Protein AF-A0A180FJH2-F1 (afdb_monomer_lite)

Radius of gyration: 12.55 Å; chains: 1; bounding box: 22×29×34 Å

Secondary structure (DSSP, 8-state):
----TT-----HHIIIIIIHHHHHHHHHHHHHHH----S--HHHHHHHHHHHHHHHHH-

Sequence (59 aa):
MSNVEGVTSLPSIFLNVSIAKFMEEYGIDTLRQKVSFAKISKVQAKHILDYISKISAEY

Foldseek 3Di:
DCPPPPDPPPPVCCLVPPVLVCCVVPNPVVCVVPDDDPPDDPVSVVVSVVSSVVSVVVD

pLDDT: mean 71.91, std 16.0, range [36.09, 88.56]

Structure (mmCIF, N/CA/C/O backbone):
data_AF-A0A180FJH2-F1
#
_entry.id   AF-A0A180FJH2-F1
#
loop_
_atom_site.group_PDB
_atom_site.id
_atom_site.type_symbol
_atom_site.label_atom_id
_atom_site.label_alt_id
_atom_site.label_comp_id
_atom_site.label_asym_id
_atom_site.label_entity_id
_atom_site.label_seq_id
_atom_site.pdbx_PDB_ins_code
_atom_site.Cartn_x
_atom_site.Cartn_y
_atom_site.Cartn_z
_atom_site.occupancy
_atom_site.B_iso_or_equiv
_at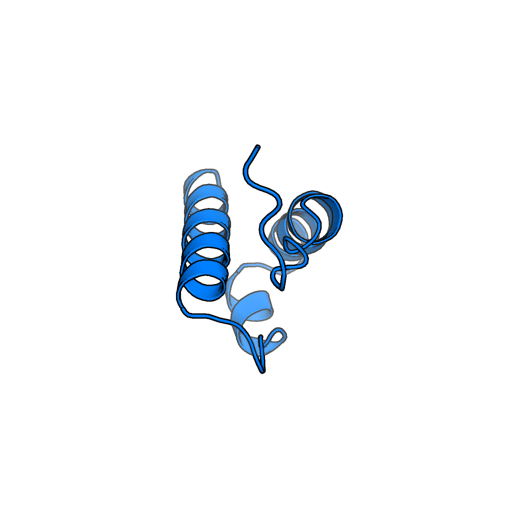om_site.auth_seq_id
_atom_site.auth_comp_id
_atom_site.auth_asym_id
_atom_site.auth_atom_id
_atom_site.pdbx_PDB_model_num
ATOM 1 N N . MET A 1 1 ? -0.204 19.268 20.224 1.00 41.09 1 MET A N 1
ATOM 2 C CA . MET A 1 1 ? -0.807 18.071 20.843 1.00 41.09 1 MET A CA 1
ATOM 3 C C . MET A 1 1 ? -1.888 17.552 19.919 1.00 41.09 1 MET A C 1
ATOM 5 O O . MET A 1 1 ? -2.943 18.162 19.849 1.00 41.09 1 MET A O 1
ATOM 9 N N . SER A 1 2 ? -1.615 16.458 19.218 1.00 36.09 2 SER A N 1
ATOM 10 C CA . SER A 1 2 ? -2.657 15.598 18.645 1.00 36.09 2 SER A CA 1
ATOM 11 C C . SER A 1 2 ? -2.045 14.207 18.511 1.00 36.09 2 SER A C 1
ATOM 13 O O . SER A 1 2 ? -1.663 13.757 17.436 1.00 36.09 2 SER A O 1
ATOM 15 N N . ASN A 1 3 ? -1.840 13.582 19.672 1.00 38.34 3 ASN A N 1
ATOM 16 C CA . ASN A 1 3 ? -1.581 12.156 19.767 1.00 38.34 3 ASN A CA 1
ATOM 17 C C . ASN A 1 3 ? -2.840 11.467 19.228 1.00 38.34 3 ASN A C 1
ATOM 19 O O . ASN A 1 3 ? -3.906 11.581 19.831 1.00 38.34 3 ASN A O 1
ATOM 23 N N . VAL A 1 4 ? -2.748 10.869 18.042 1.00 46.91 4 VAL A N 1
ATOM 24 C CA . VAL A 1 4 ? -3.855 10.142 17.414 1.00 46.91 4 VAL A CA 1
ATOM 25 C C . VAL A 1 4 ? -3.962 8.797 18.127 1.00 46.91 4 VAL A C 1
ATOM 27 O O . VAL A 1 4 ? -3.439 7.780 17.675 1.00 46.91 4 VAL A O 1
ATOM 30 N N . GLU A 1 5 ? -4.577 8.818 19.304 1.00 42.47 5 GLU A N 1
ATOM 31 C CA . GLU A 1 5 ? -4.862 7.628 20.095 1.00 42.47 5 GLU A CA 1
ATOM 32 C C . GLU A 1 5 ? -5.704 6.654 19.256 1.00 42.47 5 GLU A C 1
ATOM 34 O O . GLU A 1 5 ? -6.819 6.960 18.839 1.00 42.47 5 GLU A O 1
ATOM 39 N N . GLY A 1 6 ? -5.130 5.487 18.955 1.00 41.69 6 GLY A N 1
A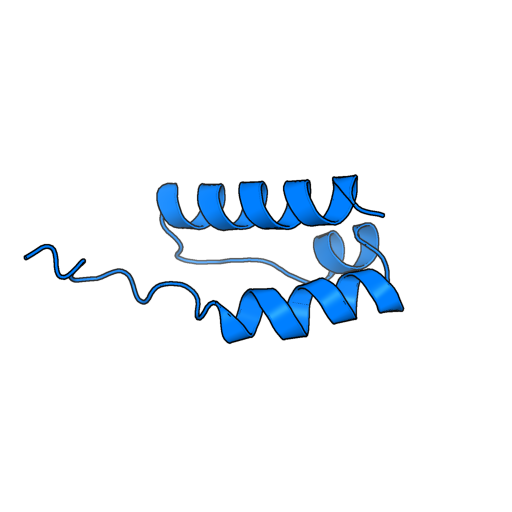TOM 40 C CA . GLY A 1 6 ? -5.813 4.379 18.278 1.00 41.69 6 GLY A CA 1
ATOM 41 C C . GLY A 1 6 ? -5.477 4.177 16.799 1.00 41.69 6 GLY A C 1
ATOM 42 O O . GLY A 1 6 ? -5.873 3.161 16.231 1.00 41.69 6 GLY A O 1
ATOM 43 N N . VAL A 1 7 ? -4.704 5.069 16.174 1.00 45.53 7 VAL A N 1
ATOM 44 C CA . VAL A 1 7 ? -4.142 4.825 14.840 1.00 45.53 7 VAL A CA 1
ATOM 45 C C . VAL A 1 7 ? -2.647 4.632 15.020 1.00 45.53 7 VAL A C 1
ATOM 47 O O . VAL A 1 7 ? -1.891 5.599 15.038 1.00 45.53 7 VAL A O 1
ATOM 50 N N . THR A 1 8 ? -2.193 3.380 15.123 1.00 44.75 8 THR A N 1
ATOM 51 C CA . THR A 1 8 ? -0.838 3.086 14.658 1.00 44.75 8 THR A CA 1
ATOM 52 C C . THR A 1 8 ? -0.839 3.497 13.193 1.00 44.75 8 THR A C 1
ATOM 54 O O . THR A 1 8 ? -1.467 2.862 12.341 1.00 44.75 8 THR A O 1
ATOM 57 N N . SER A 1 9 ? -0.261 4.664 12.912 1.00 51.25 9 SER A N 1
ATOM 58 C CA . SER A 1 9 ? 0.068 5.073 11.558 1.00 51.25 9 SER A CA 1
ATOM 59 C C . SER A 1 9 ? 0.702 3.854 10.905 1.00 51.25 9 SER A C 1
ATOM 61 O O . SER A 1 9 ? 1.626 3.272 11.476 1.00 51.25 9 SER A O 1
ATOM 63 N N . LEU A 1 10 ? 0.144 3.400 9.774 1.00 54.34 10 LEU A N 1
ATOM 64 C CA . LEU A 1 10 ? 0.776 2.330 9.009 1.00 54.34 10 LEU A CA 1
ATOM 65 C C . LEU A 1 10 ? 2.232 2.780 8.847 1.00 54.34 10 LEU A C 1
ATOM 67 O O . LEU A 1 10 ? 2.419 3.890 8.331 1.00 54.34 10 LEU A O 1
ATOM 71 N N . PRO A 1 11 ? 3.229 2.050 9.383 1.00 57.69 11 PRO A N 1
ATOM 72 C CA . PRO A 1 11 ? 4.571 2.591 9.471 1.00 57.69 11 PRO A CA 1
ATOM 73 C C . PRO A 1 11 ? 4.981 3.016 8.070 1.00 57.69 11 PRO A C 1
ATOM 75 O O . PRO A 1 11 ? 4.896 2.215 7.140 1.00 57.69 11 PRO A O 1
ATOM 78 N N . SER A 1 12 ? 5.377 4.274 7.895 1.00 54.78 12 SER A N 1
ATOM 79 C CA . SER A 1 12 ? 5.788 4.796 6.589 1.00 54.78 12 SER A CA 1
ATOM 80 C C . SER A 1 12 ? 6.884 3.926 5.972 1.00 54.78 12 SER A C 1
ATOM 82 O O . SER A 1 12 ? 6.916 3.759 4.765 1.00 54.78 12 SER A O 1
ATOM 84 N N . ILE A 1 13 ? 7.699 3.268 6.802 1.00 50.69 13 ILE A N 1
ATOM 85 C CA . ILE A 1 13 ? 8.676 2.239 6.417 1.00 50.69 13 ILE A CA 1
ATOM 86 C C . ILE A 1 13 ? 8.033 1.023 5.718 1.00 50.69 13 ILE A C 1
ATOM 88 O O . ILE A 1 13 ? 8.579 0.524 4.736 1.00 50.69 13 ILE A O 1
ATOM 92 N N . PHE A 1 14 ? 6.874 0.555 6.190 1.00 60.69 14 PHE A N 1
ATOM 93 C CA . PHE A 1 14 ? 6.162 -0.591 5.616 1.00 60.69 14 PHE A CA 1
ATOM 94 C C . PHE A 1 14 ? 5.618 -0.269 4.219 1.00 60.69 14 PHE A C 1
ATOM 96 O O . PHE A 1 14 ? 5.712 -1.088 3.311 1.00 60.69 14 PHE A O 1
ATOM 103 N N . LEU A 1 15 ? 5.107 0.950 4.026 1.00 63.00 15 LEU A N 1
ATOM 104 C CA . LEU A 1 15 ? 4.624 1.419 2.726 1.00 63.00 15 LEU A CA 1
ATOM 105 C C . LEU A 1 15 ? 5.789 1.745 1.783 1.00 63.00 15 LEU A C 1
ATOM 107 O O . LEU A 1 15 ? 5.870 1.180 0.695 1.00 63.00 15 LEU A O 1
ATOM 111 N N . ASN A 1 16 ? 6.726 2.577 2.244 1.00 57.41 16 ASN A N 1
ATOM 112 C CA . ASN A 1 16 ? 7.770 3.191 1.421 1.00 57.41 16 ASN A CA 1
ATOM 113 C C . ASN A 1 16 ? 8.793 2.222 0.859 1.00 57.41 16 ASN A C 1
ATOM 115 O O . ASN A 1 16 ? 9.199 2.394 -0.282 1.00 57.41 16 ASN A O 1
ATOM 119 N N . VAL A 1 17 ? 9.212 1.217 1.625 1.00 61.44 17 VAL A N 1
ATOM 120 C CA . VAL A 1 17 ? 10.240 0.287 1.141 1.00 61.44 17 VAL A CA 1
ATOM 121 C C . VAL A 1 17 ? 9.610 -0.977 0.572 1.00 61.44 17 VAL A C 1
ATOM 123 O O . VAL A 1 17 ? 10.070 -1.478 -0.447 1.00 61.44 17 VAL A O 1
ATOM 126 N N . SER A 1 18 ? 8.548 -1.493 1.198 1.00 72.56 18 SER A N 1
ATOM 127 C CA . SER A 1 18 ? 8.037 -2.825 0.850 1.00 72.56 18 SER A CA 1
ATOM 128 C C . SER A 1 18 ? 7.024 -2.788 -0.290 1.00 72.56 18 SER A C 1
ATOM 130 O O . SER A 1 18 ? 7.117 -3.620 -1.184 1.00 72.56 18 SER A O 1
ATOM 132 N N . ILE A 1 19 ? 6.086 -1.829 -0.309 1.00 79.19 19 ILE A N 1
ATOM 133 C CA . ILE A 1 19 ? 5.102 -1.739 -1.402 1.00 79.19 19 ILE A CA 1
ATOM 134 C C . ILE A 1 19 ? 5.738 -1.165 -2.665 1.00 79.19 19 ILE A C 1
ATOM 136 O O . ILE A 1 19 ? 5.516 -1.721 -3.734 1.00 79.19 19 ILE A O 1
ATOM 140 N N . ALA A 1 20 ? 6.550 -0.110 -2.551 1.00 75.25 20 ALA A N 1
ATOM 141 C CA . ALA A 1 20 ? 7.222 0.475 -3.712 1.00 75.25 20 ALA A CA 1
ATOM 142 C C . ALA A 1 20 ? 8.119 -0.552 -4.423 1.00 75.25 20 ALA A C 1
ATOM 144 O O . ALA A 1 20 ? 7.958 -0.775 -5.619 1.00 75.25 20 ALA A O 1
ATOM 145 N N . LYS A 1 21 ? 8.974 -1.262 -3.673 1.00 81.81 21 LYS A N 1
ATOM 146 C CA . LYS A 1 21 ? 9.839 -2.311 -4.228 1.00 81.81 21 LYS A CA 1
ATOM 147 C C . LYS A 1 21 ? 9.047 -3.499 -4.779 1.00 81.81 21 LYS A C 1
ATOM 149 O O . LYS A 1 21 ? 9.385 -4.030 -5.827 1.00 81.81 21 LYS A O 1
ATOM 154 N N . PHE A 1 22 ? 7.964 -3.900 -4.110 1.00 83.62 22 PHE A N 1
ATOM 155 C CA . PHE A 1 22 ? 7.088 -4.952 -4.629 1.00 83.62 22 PHE A CA 1
ATOM 156 C C . PHE A 1 22 ? 6.417 -4.537 -5.945 1.00 83.62 22 PHE A C 1
ATOM 158 O O . PHE A 1 22 ? 6.304 -5.349 -6.857 1.00 83.62 22 PHE A O 1
ATOM 165 N N . MET A 1 23 ? 5.962 -3.287 -6.058 1.00 81.56 23 MET A N 1
ATOM 166 C CA . MET A 1 23 ? 5.369 -2.768 -7.292 1.00 81.56 23 MET A CA 1
ATOM 167 C C . MET A 1 23 ? 6.396 -2.672 -8.422 1.00 81.56 23 MET A C 1
ATOM 169 O O . MET A 1 23 ? 6.056 -3.018 -9.548 1.00 81.56 23 MET A O 1
ATOM 173 N N . GLU A 1 24 ? 7.628 -2.256 -8.124 1.00 82.75 24 GLU A N 1
ATOM 174 C CA . GLU A 1 24 ? 8.741 -2.231 -9.082 1.00 82.75 24 GLU A CA 1
ATOM 175 C C . GLU A 1 24 ? 9.066 -3.639 -9.613 1.00 82.75 24 GLU A C 1
ATOM 177 O O . GLU A 1 24 ? 9.247 -3.829 -10.811 1.00 82.75 24 GLU A O 1
ATOM 182 N N . GLU A 1 25 ? 9.091 -4.642 -8.732 1.00 88.56 25 GLU A N 1
ATOM 183 C CA . GLU A 1 25 ? 9.523 -6.003 -9.073 1.00 88.56 25 GLU A CA 1
ATOM 184 C C . GLU A 1 25 ? 8.399 -6.877 -9.665 1.00 88.56 25 GLU A C 1
ATOM 186 O O . GLU A 1 25 ? 8.651 -7.714 -10.531 1.00 88.56 25 GLU A O 1
ATOM 191 N N . TYR A 1 26 ? 7.151 -6.685 -9.225 1.00 86.62 26 TYR A N 1
ATOM 192 C CA . TYR A 1 26 ? 6.025 -7.579 -9.542 1.00 86.62 26 TYR A CA 1
ATOM 193 C C . TYR A 1 26 ? 4.803 -6.879 -10.154 1.00 86.62 26 TYR A C 1
ATOM 195 O O . TYR A 1 26 ? 3.841 -7.553 -10.539 1.00 86.62 26 TYR A O 1
ATOM 203 N N . GLY A 1 27 ? 4.806 -5.549 -10.246 1.00 85.44 27 GLY A N 1
ATOM 204 C CA . GLY A 1 27 ? 3.711 -4.759 -10.803 1.00 85.44 27 GLY A CA 1
ATOM 205 C C . GLY A 1 27 ? 2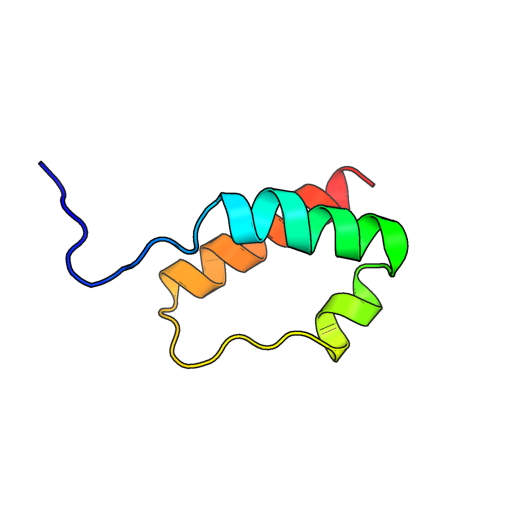.516 -4.552 -9.862 1.00 85.44 27 GLY A C 1
ATOM 206 O O . GLY A 1 27 ? 2.288 -5.271 -8.883 1.00 85.44 27 GLY A O 1
ATOM 207 N N . ILE A 1 28 ? 1.703 -3.543 -10.188 1.00 83.00 28 ILE A N 1
ATOM 208 C CA . ILE A 1 28 ? 0.533 -3.140 -9.391 1.00 83.00 28 ILE A CA 1
ATOM 209 C C . ILE A 1 28 ? -0.581 -4.195 -9.367 1.00 83.00 28 ILE A C 1
ATOM 211 O O . ILE A 1 28 ? -1.252 -4.362 -8.346 1.00 83.00 28 ILE A O 1
ATOM 215 N N . ASP A 1 29 ? -0.779 -4.929 -10.461 1.00 87.38 29 ASP A N 1
ATOM 216 C CA . ASP A 1 29 ? -1.849 -5.925 -10.543 1.00 87.38 29 ASP A CA 1
ATOM 217 C C . ASP A 1 29 ? -1.587 -7.105 -9.603 1.00 87.38 29 ASP A C 1
ATOM 219 O O . ASP A 1 29 ? -2.498 -7.564 -8.909 1.00 87.38 29 ASP A O 1
ATOM 223 N N . THR A 1 30 ? -0.325 -7.519 -9.469 1.00 87.69 30 THR A N 1
ATOM 224 C CA . THR A 1 30 ? 0.086 -8.542 -8.501 1.00 87.69 30 THR A CA 1
ATOM 225 C C . THR A 1 30 ? -0.139 -8.065 -7.068 1.00 87.69 30 THR A C 1
ATOM 227 O O . THR A 1 30 ? -0.642 -8.826 -6.240 1.00 87.69 30 THR A O 1
ATOM 230 N N . LEU A 1 31 ? 0.159 -6.796 -6.764 1.00 84.56 31 LEU A N 1
ATOM 231 C CA . LEU A 1 31 ? -0.079 -6.224 -5.434 1.00 84.56 31 LEU A CA 1
ATOM 232 C C . LEU A 1 31 ? -1.569 -6.298 -5.065 1.00 84.56 31 LEU A C 1
ATOM 234 O O . LEU A 1 31 ? -1.913 -6.749 -3.973 1.00 84.56 31 LEU A O 1
ATOM 238 N N . ARG A 1 32 ? -2.455 -5.921 -5.998 1.00 83.62 32 ARG A N 1
ATOM 239 C CA . ARG A 1 32 ? -3.917 -5.965 -5.811 1.00 83.62 32 ARG A CA 1
ATOM 240 C C . ARG A 1 32 ? -4.448 -7.381 -5.589 1.00 83.62 32 ARG A C 1
ATOM 242 O O . ARG A 1 32 ? -5.418 -7.553 -4.860 1.00 83.62 32 ARG A O 1
ATOM 249 N N . GLN A 1 33 ? -3.825 -8.388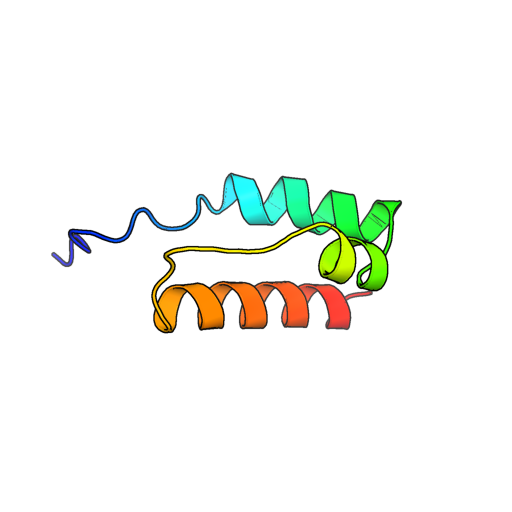 -6.200 1.00 87.94 33 GLN A N 1
ATOM 250 C CA . GLN A 1 33 ? -4.210 -9.792 -6.031 1.00 87.94 33 GLN A CA 1
ATOM 251 C C . GLN A 1 33 ? -3.646 -10.434 -4.756 1.00 87.94 33 GLN A C 1
ATOM 253 O O . GLN A 1 33 ? -4.214 -11.410 -4.264 1.00 87.94 33 GLN A O 1
ATOM 258 N N . LYS A 1 34 ? -2.513 -9.941 -4.239 1.00 85.56 34 LYS A N 1
ATOM 259 C CA . LYS A 1 34 ? -1.769 -10.581 -3.140 1.00 85.56 34 LYS A CA 1
ATOM 260 C C . LYS A 1 34 ? -1.917 -9.888 -1.791 1.00 85.56 34 LYS A C 1
ATOM 262 O O . LYS A 1 34 ? -1.679 -10.526 -0.769 1.00 85.56 34 LYS A O 1
ATOM 267 N N . VAL A 1 35 ? -2.299 -8.613 -1.768 1.00 83.56 35 VAL A N 1
ATOM 268 C CA . VAL A 1 35 ? -2.367 -7.812 -0.542 1.00 83.56 35 VAL A CA 1
ATOM 269 C C . VAL A 1 35 ? -3.803 -7.390 -0.261 1.00 83.56 35 VAL A C 1
ATOM 271 O O . VAL A 1 35 ? -4.522 -6.902 -1.127 1.00 83.56 35 VAL A O 1
ATOM 274 N N . SER A 1 36 ? -4.233 -7.568 0.984 1.00 83.12 36 SER A N 1
ATOM 275 C CA . SER A 1 36 ? -5.540 -7.132 1.471 1.00 83.12 36 SER A CA 1
ATOM 276 C C . SER A 1 36 ? -5.382 -6.523 2.856 1.00 83.12 36 SER A C 1
ATOM 278 O O . SER A 1 36 ? -4.659 -7.055 3.696 1.00 83.12 36 SER A O 1
ATOM 280 N N . PHE A 1 37 ? -6.074 -5.415 3.108 1.00 82.44 37 PHE A N 1
ATOM 281 C CA . PHE A 1 37 ? -6.058 -4.749 4.406 1.00 82.44 37 PHE A CA 1
ATOM 282 C C . PHE A 1 37 ? -7.374 -5.023 5.134 1.00 82.44 37 PHE A C 1
ATOM 284 O O . PHE A 1 37 ? -8.448 -4.717 4.622 1.00 82.44 37 PHE A O 1
ATOM 291 N N . ALA A 1 38 ? -7.295 -5.593 6.335 1.00 84.75 38 ALA A N 1
ATOM 292 C CA . ALA A 1 38 ? -8.452 -5.892 7.174 1.00 84.75 38 ALA A CA 1
ATOM 293 C C . ALA A 1 38 ? -8.411 -5.070 8.466 1.00 84.75 38 ALA A C 1
ATOM 295 O O . ALA A 1 38 ? -7.335 -4.736 8.958 1.00 84.75 38 ALA A O 1
ATOM 296 N N . LYS A 1 39 ? -9.590 -4.778 9.035 1.00 87.25 39 LYS A N 1
ATOM 297 C CA . LYS A 1 39 ? -9.746 -4.030 10.299 1.00 87.25 39 LYS A CA 1
ATOM 298 C C . LYS A 1 39 ? -9.080 -2.643 10.287 1.00 87.25 39 LYS A C 1
ATOM 300 O O . LYS A 1 39 ? -8.558 -2.194 11.301 1.00 87.25 39 LYS A O 1
ATOM 305 N N . ILE A 1 40 ? -9.118 -1.962 9.143 1.00 83.62 40 ILE A N 1
ATOM 306 C CA . ILE A 1 40 ? -8.631 -0.587 8.999 1.00 83.62 40 ILE A CA 1
ATOM 307 C C . ILE A 1 40 ? -9.790 0.412 8.960 1.00 83.62 40 ILE A C 1
ATOM 309 O O . ILE A 1 40 ? -10.893 0.101 8.509 1.00 83.62 40 ILE A O 1
ATOM 313 N N . SER A 1 41 ? -9.533 1.635 9.415 1.00 87.44 41 SER A N 1
ATOM 314 C CA . SER A 1 41 ? -10.467 2.754 9.285 1.00 87.44 41 SER A CA 1
ATOM 315 C C . SER A 1 41 ? -10.540 3.267 7.842 1.00 87.44 41 SER A C 1
ATOM 317 O O . SER A 1 41 ? -9.615 3.094 7.045 1.00 87.44 41 SER A O 1
ATOM 319 N N . LYS A 1 42 ? -11.618 3.992 7.516 1.00 85.38 42 LYS A N 1
ATOM 320 C CA . LYS A 1 42 ? -11.766 4.667 6.213 1.00 85.38 42 LYS A CA 1
ATOM 321 C C . LYS A 1 42 ? -10.614 5.635 5.920 1.00 85.38 42 LYS A C 1
ATOM 323 O O . LYS A 1 42 ? -10.183 5.739 4.778 1.00 85.38 42 LYS A O 1
ATOM 328 N N . VAL A 1 43 ? -10.109 6.323 6.945 1.00 83.50 43 VAL A N 1
ATOM 329 C CA . VAL A 1 43 ? -8.992 7.272 6.810 1.00 83.50 43 VAL A CA 1
ATOM 330 C C . VAL A 1 43 ? -7.704 6.539 6.436 1.00 83.50 43 VAL A C 1
ATOM 332 O O . VAL A 1 43 ? -7.016 6.948 5.506 1.00 83.50 43 VAL A O 1
ATOM 335 N N . GLN A 1 44 ? -7.413 5.410 7.090 1.00 77.38 44 GLN A N 1
ATOM 336 C CA . GLN A 1 44 ? -6.259 4.571 6.747 1.00 77.38 44 GLN A CA 1
ATOM 337 C C . GLN A 1 44 ? -6.377 3.995 5.330 1.00 77.38 44 GLN A C 1
ATOM 339 O O . GLN A 1 44 ? -5.405 4.029 4.581 1.00 77.38 44 GLN A O 1
ATOM 344 N N . ALA A 1 45 ? -7.567 3.525 4.939 1.00 84.56 45 ALA A N 1
ATOM 345 C CA . ALA A 1 45 ? -7.813 3.027 3.585 1.00 84.56 45 ALA A CA 1
ATOM 346 C C . ALA A 1 45 ? -7.558 4.111 2.529 1.00 84.56 45 ALA A C 1
ATOM 348 O O . ALA A 1 45 ? -6.891 3.854 1.528 1.00 84.56 45 ALA A O 1
ATOM 349 N N . LYS A 1 46 ? -8.029 5.338 2.786 1.00 84.38 46 LYS A N 1
ATOM 350 C CA . LYS A 1 46 ? -7.785 6.486 1.911 1.00 84.38 46 LYS A CA 1
ATOM 351 C C . LYS A 1 46 ? -6.293 6.794 1.785 1.00 84.38 46 LYS A C 1
ATOM 353 O O . LYS A 1 46 ? -5.808 6.925 0.672 1.00 84.38 46 LYS A O 1
ATOM 358 N N . HIS A 1 47 ? -5.552 6.834 2.892 1.00 81.75 47 HIS A N 1
ATOM 359 C CA . HIS A 1 47 ? -4.107 7.086 2.846 1.00 81.75 47 HIS A CA 1
ATOM 360 C C . HIS A 1 47 ? -3.341 6.026 2.045 1.00 81.75 47 HIS A C 1
ATOM 362 O O . HIS A 1 47 ? -2.424 6.370 1.307 1.00 81.75 47 HIS A O 1
ATOM 368 N N . ILE A 1 48 ? -3.722 4.750 2.163 1.00 81.94 48 ILE A N 1
ATOM 369 C CA . ILE A 1 48 ? -3.123 3.663 1.375 1.00 81.94 48 ILE A CA 1
ATOM 370 C C . ILE A 1 48 ? -3.434 3.846 -0.114 1.00 81.94 48 ILE A C 1
ATOM 372 O O . ILE A 1 48 ? -2.537 3.720 -0.945 1.00 81.94 48 ILE A O 1
ATOM 376 N N . LEU A 1 49 ? -4.684 4.167 -0.454 1.00 83.69 49 LEU A N 1
ATOM 377 C CA . LEU A 1 49 ? -5.091 4.404 -1.837 1.00 83.69 49 LEU A CA 1
ATO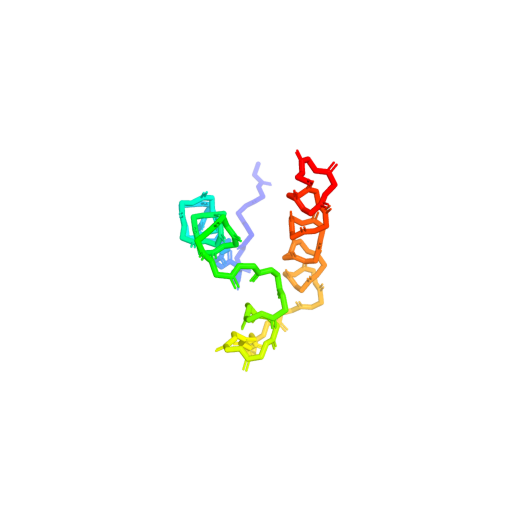M 378 C C . LEU A 1 49 ? -4.348 5.597 -2.449 1.00 83.69 49 LEU A C 1
ATOM 380 O O . LEU A 1 49 ? -3.814 5.478 -3.551 1.00 83.69 49 LEU A O 1
ATOM 384 N N . ASP A 1 50 ? -4.283 6.716 -1.728 1.00 82.75 50 ASP A N 1
ATOM 385 C CA . ASP A 1 50 ? -3.577 7.926 -2.155 1.00 82.75 50 ASP A CA 1
ATOM 386 C C . ASP A 1 50 ? -2.086 7.631 -2.384 1.00 82.75 50 ASP A C 1
ATOM 388 O O . ASP A 1 50 ? -1.493 8.106 -3.349 1.00 82.75 50 ASP A O 1
ATOM 392 N N . TYR A 1 51 ? -1.483 6.811 -1.520 1.00 78.88 51 TYR A N 1
ATOM 393 C CA . TYR A 1 51 ? -0.090 6.395 -1.631 1.00 78.88 51 TYR A CA 1
ATOM 394 C C . TYR A 1 51 ? 0.175 5.513 -2.861 1.00 78.88 51 TYR A C 1
ATOM 396 O O . TYR A 1 51 ? 1.051 5.831 -3.663 1.00 78.88 51 TYR A O 1
ATOM 404 N N . ILE A 1 52 ? -0.610 4.445 -3.051 1.00 79.38 52 ILE A N 1
ATOM 405 C CA . ILE A 1 52 ? -0.477 3.546 -4.211 1.00 79.38 52 ILE A CA 1
ATOM 406 C C . ILE A 1 52 ? -0.704 4.319 -5.515 1.00 79.38 52 ILE A C 1
ATOM 408 O O . ILE A 1 52 ? 0.030 4.118 -6.479 1.00 79.38 52 ILE A O 1
ATOM 412 N N . SER A 1 53 ? -1.684 5.229 -5.531 1.00 81.44 53 SER A N 1
ATOM 413 C CA . SER A 1 53 ? -2.013 6.033 -6.715 1.00 81.44 53 SER A CA 1
ATOM 414 C C . SER A 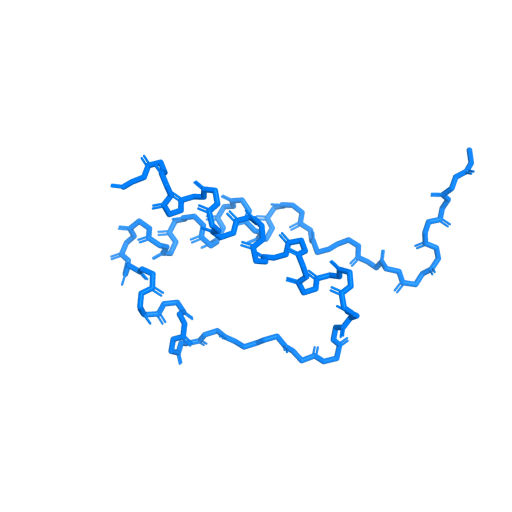1 53 ? -0.882 6.986 -7.103 1.00 81.44 53 SER A C 1
ATOM 416 O O . SER A 1 53 ? -0.613 7.154 -8.290 1.00 81.44 53 SER A O 1
ATOM 418 N N . LYS A 1 54 ? -0.194 7.583 -6.117 1.00 79.56 54 LYS A N 1
ATOM 419 C CA . LYS A 1 54 ? 0.990 8.420 -6.361 1.00 79.56 54 LYS A CA 1
ATOM 420 C C . LYS A 1 54 ? 2.118 7.621 -7.000 1.00 79.56 54 LYS A C 1
ATOM 422 O O . LYS A 1 54 ? 2.630 8.037 -8.028 1.00 79.56 54 LYS A O 1
ATOM 427 N N . ILE A 1 55 ? 2.439 6.451 -6.448 1.00 70.31 55 ILE A N 1
ATOM 428 C CA . ILE A 1 55 ? 3.490 5.592 -7.010 1.00 70.31 55 ILE A CA 1
ATOM 429 C C . ILE A 1 55 ? 3.125 5.150 -8.421 1.00 70.31 55 ILE A C 1
ATOM 431 O O . ILE A 1 55 ? 3.946 5.248 -9.317 1.00 70.31 55 ILE A O 1
ATOM 435 N N . SER A 1 56 ? 1.884 4.721 -8.654 1.00 69.31 56 SER A N 1
ATOM 436 C CA . SER A 1 56 ? 1.462 4.283 -9.989 1.00 69.31 56 SER A CA 1
ATOM 437 C C . SER A 1 56 ? 1.452 5.381 -11.053 1.00 69.31 56 SER A C 1
ATOM 439 O O . SER A 1 56 ? 1.279 5.061 -12.217 1.00 69.31 56 SER A O 1
ATOM 441 N N . ALA A 1 57 ? 1.538 6.655 -10.664 1.00 70.62 57 ALA A N 1
ATOM 442 C CA . ALA A 1 57 ? 1.623 7.776 -11.596 1.00 70.62 57 ALA A CA 1
ATOM 443 C C . ALA A 1 57 ? 3.077 8.190 -11.895 1.00 70.62 57 ALA A C 1
ATOM 445 O O . ALA A 1 57 ? 3.308 8.947 -12.835 1.00 70.62 57 ALA A O 1
ATOM 446 N N . GLU A 1 58 ? 4.037 7.735 -11.084 1.00 61.12 58 GLU A N 1
ATOM 447 C CA . GLU A 1 58 ? 5.473 8.000 -11.246 1.00 61.12 58 GLU A CA 1
ATOM 448 C C . GLU A 1 58 ? 6.195 6.917 -12.075 1.00 61.12 58 GLU A C 1
ATOM 450 O O . GLU A 1 58 ? 7.338 7.132 -12.478 1.00 61.12 58 GLU A O 1
ATOM 455 N N . TYR A 1 59 ? 5.521 5.798 -12.363 1.00 49.16 59 TYR A N 1
ATOM 456 C CA . TYR A 1 59 ? 5.962 4.697 -13.232 1.00 49.16 59 TYR A CA 1
ATOM 457 C C . TYR A 1 59 ? 5.012 4.542 -14.422 1.00 49.16 59 TYR A C 1
ATOM 459 O O . TYR A 1 59 ? 5.500 4.178 -15.515 1.00 49.16 59 TYR A O 1
#